Protein AF-A0A7S0N9C1-F1 (afdb_monomer)

Radius of gyration: 19.31 Å; Cα contacts (8 Å, |Δi|>4): 277; chains: 1; bounding box: 51×40×48 Å

InterPro domains:
  IPR008302 Peptidoglycan beta-N-acetylmuramidase NamZ [PTHR42915] (3-175)
  IPR048502 Pept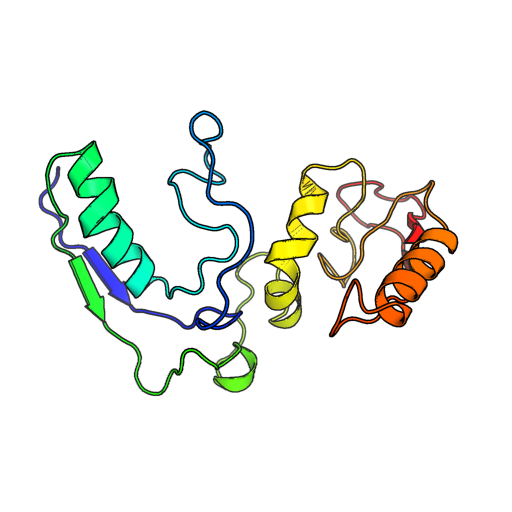idoglycan beta-N-acetylmuramidase NamZ, N-terminal [PF07075] (3-99)
  IPR048503 Peptidoglycan beta-N-acetylmuramidase NamZ, C-terminal [PF20732] (103-175)

Structure (mmCIF, N/CA/C/O backbone):
data_AF-A0A7S0N9C1-F1
#
_entry.id   AF-A0A7S0N9C1-F1
#
loop_
_atom_site.group_PDB
_atom_site.id
_atom_site.type_symbol
_atom_site.label_atom_id
_atom_site.label_alt_id
_atom_site.label_comp_id
_atom_site.label_asym_id
_atom_site.label_entity_id
_atom_site.label_seq_id
_atom_site.pdbx_PDB_ins_code
_atom_site.Cartn_x
_atom_site.Cartn_y
_atom_site.Cartn_z
_atom_site.occupancy
_atom_site.B_iso_or_equiv
_atom_site.auth_seq_id
_atom_site.auth_comp_id
_atom_site.auth_asym_id
_atom_site.auth_atom_id
_atom_site.pdbx_PDB_model_num
ATOM 1 N N . LYS A 1 1 ? -20.967 16.009 15.587 1.00 75.06 1 LYS A N 1
ATOM 2 C CA . LYS A 1 1 ? -20.750 14.829 16.465 1.00 75.06 1 LYS A CA 1
ATOM 3 C C . LYS A 1 1 ? -22.101 14.161 16.685 1.00 75.06 1 LYS A C 1
ATOM 5 O O . LYS A 1 1 ? -22.974 14.831 17.210 1.00 75.06 1 LYS A O 1
ATOM 10 N N . LEU A 1 2 ? -22.296 12.919 16.228 1.00 88.56 2 LEU A N 1
ATOM 11 C CA . LEU A 1 2 ? -23.611 12.248 16.234 1.00 88.56 2 LEU A CA 1
ATOM 12 C C . LEU A 1 2 ? -23.810 11.261 17.401 1.00 88.56 2 LEU A C 1
ATOM 14 O O . LEU A 1 2 ? -24.872 10.665 17.511 1.00 88.56 2 LEU A O 1
ATOM 18 N N . GLY A 1 3 ? -22.798 11.055 18.255 1.00 88.69 3 GLY A N 1
ATOM 19 C CA . GLY A 1 3 ? -22.884 10.114 19.385 1.00 88.69 3 GLY A CA 1
ATOM 20 C C . GLY A 1 3 ? -22.928 8.632 18.984 1.00 88.69 3 GLY A C 1
ATOM 21 O O . GLY A 1 3 ? -23.229 7.781 19.813 1.00 88.69 3 GLY A O 1
ATOM 22 N N . ILE A 1 4 ? -22.632 8.319 17.720 1.00 94.19 4 ILE A N 1
ATOM 23 C CA . ILE A 1 4 ? -22.689 6.959 17.179 1.00 94.19 4 ILE A CA 1
ATOM 24 C C . ILE A 1 4 ? -21.441 6.179 17.604 1.00 94.19 4 ILE A C 1
ATOM 26 O O . ILE A 1 4 ? -20.318 6.677 17.498 1.00 94.19 4 ILE A O 1
ATOM 30 N N . LYS A 1 5 ? -21.652 4.944 18.068 1.00 96.56 5 LYS A N 1
ATOM 31 C CA . LYS A 1 5 ? -20.582 3.992 18.376 1.00 96.56 5 LYS A CA 1
ATOM 32 C C . LYS A 1 5 ? -19.960 3.452 17.088 1.00 96.56 5 LYS A C 1
ATOM 34 O O . LYS A 1 5 ? -20.684 3.039 16.186 1.00 96.56 5 LYS A O 1
ATOM 39 N N . VAL A 1 6 ? -18.632 3.388 17.045 1.00 97.81 6 VAL A N 1
ATOM 40 C CA . VAL A 1 6 ? -17.874 2.764 15.954 1.00 97.81 6 VAL A CA 1
ATOM 41 C C . VAL A 1 6 ? -17.246 1.474 16.464 1.00 97.81 6 VAL A C 1
ATOM 43 O O . VAL A 1 6 ? -16.605 1.453 17.514 1.00 97.81 6 VAL A O 1
ATOM 46 N N . VAL A 1 7 ? -17.439 0.386 15.719 1.00 98.50 7 VAL A N 1
ATOM 47 C CA . VAL A 1 7 ? -16.825 -0.914 16.002 1.00 98.50 7 VAL A CA 1
ATOM 48 C C . VAL A 1 7 ? -15.928 -1.292 14.831 1.00 98.50 7 VAL A C 1
ATOM 50 O O . VAL A 1 7 ? -16.396 -1.358 13.698 1.00 98.50 7 VAL A O 1
ATOM 53 N N . VAL A 1 8 ? -14.651 -1.543 15.107 1.00 98.69 8 VAL A N 1
ATOM 54 C CA . VAL A 1 8 ? -13.671 -2.011 14.122 1.00 98.69 8 VAL A CA 1
ATOM 55 C C . VAL A 1 8 ? -13.416 -3.490 14.363 1.00 98.69 8 VAL A C 1
ATOM 57 O O . VAL A 1 8 ? -12.983 -3.876 15.448 1.00 98.69 8 VAL A O 1
ATOM 60 N N . LEU A 1 9 ? -13.695 -4.311 13.353 1.00 98.69 9 LEU A N 1
ATOM 61 C CA . LEU A 1 9 ? -13.261 -5.704 13.315 1.00 98.69 9 LEU A CA 1
ATOM 62 C C . LEU A 1 9 ? -11.867 -5.716 12.705 1.00 98.69 9 LEU A C 1
ATOM 64 O O . LEU A 1 9 ? -11.718 -5.433 11.514 1.00 98.69 9 LEU A O 1
ATOM 68 N N . ASP A 1 10 ? -10.861 -5.944 13.541 1.00 98.62 10 ASP A N 1
ATOM 69 C CA . ASP A 1 10 ? -9.481 -5.777 13.118 1.00 98.62 10 ASP A CA 1
ATOM 70 C C . ASP A 1 10 ? -9.065 -6.831 12.079 1.00 98.62 10 ASP A C 1
ATOM 72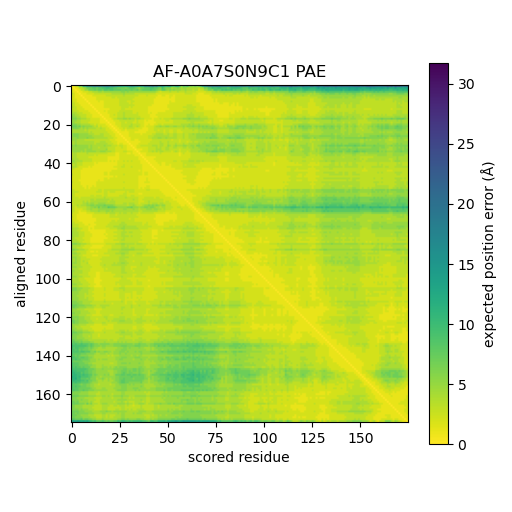 O O . ASP A 1 10 ? -9.672 -7.901 11.969 1.00 98.62 10 ASP A O 1
ATOM 76 N N . ARG A 1 11 ? -8.050 -6.508 11.273 1.00 98.31 11 ARG A N 1
ATOM 77 C CA . ARG A 1 11 ? -7.542 -7.363 10.191 1.00 98.31 11 ARG A CA 1
ATOM 78 C C . ARG A 1 11 ? -6.020 -7.267 10.072 1.00 98.31 11 ARG A C 1
ATOM 80 O O . ARG A 1 11 ? -5.465 -6.223 10.424 1.00 98.31 11 ARG A O 1
ATOM 87 N N . PRO A 1 12 ? -5.347 -8.311 9.545 1.00 98.31 12 PRO A N 1
ATOM 88 C CA . PRO A 1 12 ? -3.899 -8.294 9.382 1.00 98.31 12 PRO A CA 1
ATOM 89 C C . PRO A 1 12 ? -3.464 -7.122 8.507 1.00 98.31 12 PRO A C 1
ATOM 91 O O . PRO A 1 12 ? -4.079 -6.860 7.469 1.00 98.31 12 PRO A O 1
ATOM 94 N N . ASN A 1 13 ? -2.376 -6.454 8.889 1.00 98.19 13 ASN A N 1
ATOM 95 C CA . ASN A 1 13 ? -1.655 -5.613 7.945 1.00 98.19 13 ASN A CA 1
ATOM 96 C C . ASN A 1 13 ? -0.923 -6.544 6.960 1.00 98.19 13 ASN A C 1
ATOM 98 O O . ASN A 1 13 ? -0.113 -7.358 7.407 1.00 98.19 13 ASN A O 1
ATOM 102 N N . PRO A 1 14 ? -1.194 -6.472 5.644 1.00 97.44 14 PRO A N 1
ATOM 103 C CA . PRO A 1 14 ? -0.677 -7.457 4.700 1.00 97.44 14 PRO A CA 1
ATOM 104 C C . PRO A 1 14 ? 0.849 -7.443 4.557 1.00 97.44 14 PRO A C 1
ATOM 106 O O . PRO A 1 14 ? 1.421 -8.442 4.123 1.00 97.44 14 PRO A O 1
ATOM 109 N N . VAL A 1 15 ? 1.498 -6.342 4.948 1.00 97.19 15 VAL A N 1
ATOM 110 C CA . VAL A 1 15 ? 2.957 -6.170 4.904 1.00 97.19 15 VAL A CA 1
ATOM 111 C C . VAL A 1 15 ? 3.605 -6.240 6.291 1.00 97.19 15 VAL A C 1
ATOM 113 O O . VAL A 1 15 ? 4.722 -5.749 6.478 1.00 97.19 15 VAL A O 1
ATOM 116 N N . GLY A 1 16 ? 2.902 -6.834 7.259 1.00 97.50 16 GLY A N 1
ATOM 117 C CA . GLY A 1 16 ? 3.333 -6.956 8.647 1.00 97.50 16 GLY A CA 1
ATOM 118 C C . GLY A 1 16 ? 3.197 -5.660 9.452 1.00 97.50 16 GLY A C 1
ATOM 119 O O . GLY A 1 16 ? 2.787 -4.610 8.954 1.00 97.50 16 GLY A O 1
ATOM 120 N N . GLY A 1 17 ? 3.529 -5.755 10.736 1.00 97.69 17 GLY A N 1
ATOM 121 C CA . GLY A 1 17 ? 3.505 -4.662 11.707 1.00 97.69 17 GLY A CA 1
ATOM 122 C C . GLY A 1 17 ? 4.870 -4.263 12.281 1.00 97.69 17 GLY A C 1
ATOM 123 O O . GLY A 1 17 ? 4.949 -3.311 13.051 1.00 97.69 17 GLY A O 1
ATOM 124 N N . GLU A 1 18 ? 5.954 -4.965 11.956 1.00 96.31 18 GLU A N 1
ATOM 125 C CA . GLU A 1 18 ? 7.299 -4.638 12.470 1.00 96.31 18 GLU A CA 1
ATOM 126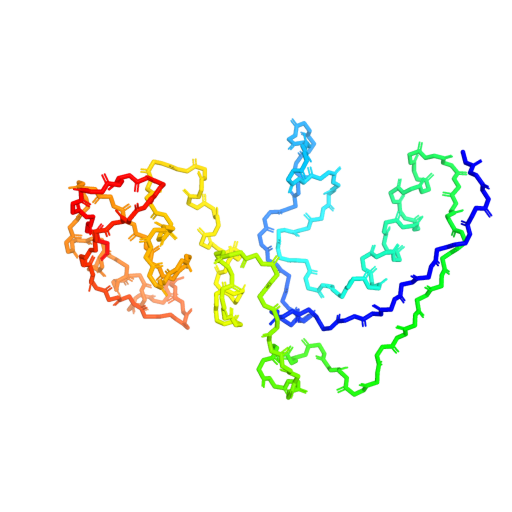 C C . GLU A 1 18 ? 7.910 -3.405 11.792 1.00 96.31 18 GLU A C 1
ATOM 128 O O . GLU A 1 18 ? 8.554 -2.572 12.427 1.00 96.31 18 GLU A O 1
ATOM 133 N N . VAL A 1 19 ? 7.711 -3.285 10.481 1.00 95.50 19 VAL A N 1
ATOM 134 C CA . VAL A 1 19 ? 8.446 -2.325 9.661 1.00 95.50 19 VAL A CA 1
ATOM 135 C C . VAL A 1 19 ? 7.653 -1.032 9.489 1.00 95.50 19 VAL A C 1
ATOM 137 O O . VAL A 1 19 ? 6.528 -1.041 8.982 1.00 95.50 19 VAL A O 1
ATOM 140 N N . VAL A 1 20 ? 8.281 0.085 9.864 1.00 96.56 20 VAL A N 1
ATOM 141 C CA . VAL A 1 20 ? 7.790 1.449 9.640 1.00 96.56 20 VAL A CA 1
ATOM 142 C C . VAL A 1 20 ? 8.786 2.181 8.747 1.00 96.56 20 VAL A C 1
ATOM 144 O O . VAL A 1 20 ? 9.951 2.332 9.109 1.00 96.56 20 VAL A O 1
ATOM 147 N N . GLU A 1 21 ? 8.343 2.621 7.571 1.00 94.38 21 GLU A N 1
ATOM 148 C CA . GLU A 1 21 ? 9.220 3.140 6.515 1.00 94.38 21 GLU A CA 1
ATOM 149 C C . GLU A 1 21 ? 8.588 4.309 5.751 1.00 94.38 21 GLU A C 1
ATOM 151 O O . GLU A 1 21 ? 7.365 4.463 5.666 1.00 94.38 21 GLU A O 1
ATOM 156 N N . GLY A 1 22 ? 9.458 5.108 5.133 1.00 92.19 22 GLY A N 1
ATOM 157 C CA . GLY A 1 22 ? 9.076 6.238 4.296 1.00 92.19 22 GLY A CA 1
ATOM 158 C C . GLY A 1 22 ? 8.812 7.528 5.079 1.00 92.19 22 GLY A C 1
ATOM 159 O O . GLY A 1 22 ? 8.848 7.553 6.312 1.00 92.19 22 GLY A O 1
ATOM 160 N N . PRO A 1 23 ? 8.589 8.641 4.364 1.00 92.56 23 PRO A N 1
ATOM 161 C CA . PRO A 1 23 ? 8.345 9.927 4.993 1.00 92.56 23 PRO A CA 1
ATOM 162 C C . PRO A 1 23 ? 7.007 9.930 5.741 1.00 92.56 23 PRO A C 1
ATOM 164 O O . PRO A 1 23 ? 6.030 9.306 5.322 1.00 92.56 23 PRO A O 1
ATOM 167 N N . VAL A 1 24 ? 6.957 10.697 6.829 1.00 95.56 24 VAL A N 1
ATOM 168 C CA . VAL A 1 24 ? 5.699 11.137 7.438 1.00 95.56 24 VAL A CA 1
ATOM 169 C C . VAL A 1 24 ? 5.153 12.299 6.616 1.00 95.56 24 VAL A C 1
ATOM 171 O O . VAL A 1 24 ? 5.922 13.153 6.163 1.00 95.56 24 VAL A O 1
ATOM 174 N N . LEU A 1 25 ? 3.832 12.339 6.424 1.00 95.25 25 LEU A N 1
ATOM 175 C CA . LEU A 1 25 ? 3.181 13.402 5.663 1.00 95.25 25 LEU A CA 1
ATOM 176 C C . LEU A 1 25 ? 3.584 14.790 6.184 1.00 95.25 25 LEU A C 1
ATOM 178 O O . LEU A 1 25 ? 3.374 15.133 7.350 1.00 95.25 25 LEU A O 1
ATOM 182 N N . LYS A 1 26 ? 4.165 15.595 5.293 1.00 94.88 26 LYS A N 1
ATOM 183 C CA . LYS A 1 26 ? 4.564 16.968 5.591 1.00 94.88 26 LYS A CA 1
ATOM 184 C C . LYS A 1 26 ? 3.339 17.878 5.556 1.00 94.88 26 LYS A C 1
ATOM 186 O O . LYS A 1 26 ? 2.560 17.834 4.609 1.00 94.88 26 LYS A O 1
ATOM 191 N N . ARG A 1 27 ? 3.231 18.770 6.542 1.00 93.69 27 ARG A N 1
ATOM 192 C CA . ARG A 1 27 ? 2.190 19.803 6.572 1.00 93.69 27 ARG A CA 1
ATOM 193 C C . ARG A 1 27 ? 2.162 20.610 5.268 1.00 93.69 27 ARG A C 1
ATOM 195 O O . ARG A 1 27 ? 3.212 21.053 4.798 1.00 93.69 27 ARG A O 1
ATOM 202 N N . GLY A 1 28 ? 0.969 20.832 4.730 1.00 95.81 28 GLY A N 1
ATOM 203 C CA . GLY A 1 28 ? 0.720 21.487 3.445 1.00 95.81 28 GLY A CA 1
ATOM 204 C C . GLY A 1 28 ? 0.627 20.531 2.251 1.00 95.81 28 GLY A C 1
ATOM 205 O O . GLY A 1 28 ? 0.354 20.998 1.150 1.00 95.81 28 GLY A O 1
ATOM 206 N N . TYR A 1 29 ? 0.857 19.228 2.449 1.00 95.19 29 TYR A N 1
ATOM 207 C CA . TYR A 1 29 ? 0.699 18.182 1.427 1.00 95.19 29 TYR A CA 1
ATOM 208 C C . TYR A 1 29 ? -0.497 17.256 1.709 1.00 95.19 29 TYR A C 1
ATOM 210 O O . TYR A 1 29 ? -0.626 16.205 1.082 1.00 95.19 29 TYR A O 1
ATOM 218 N N . GLU A 1 30 ? -1.364 17.617 2.658 1.00 95.69 30 GLU A N 1
ATOM 219 C CA . GLU A 1 30 ? -2.571 16.858 2.965 1.00 95.69 30 GLU A CA 1
ATOM 220 C C . GLU A 1 30 ? -3.513 16.783 1.752 1.00 95.69 30 GLU A C 1
ATOM 222 O O . GLU A 1 30 ? -3.765 17.773 1.066 1.00 95.69 30 GLU A O 1
ATOM 227 N N . SER A 1 31 ? -4.044 15.591 1.491 1.00 94.81 31 SER A N 1
ATOM 228 C CA . SER A 1 31 ? -5.004 15.300 0.423 1.00 94.81 31 SER A CA 1
ATOM 229 C C . SER A 1 31 ? -5.813 14.042 0.762 1.00 94.81 31 SER A C 1
ATOM 231 O O . SER A 1 31 ? -5.594 13.413 1.800 1.00 94.81 31 SER A O 1
ATOM 233 N N . ASP A 1 32 ? -6.702 13.617 -0.134 1.00 90.94 32 ASP A N 1
ATOM 234 C CA . ASP A 1 32 ? -7.445 12.357 0.020 1.00 90.94 32 ASP A CA 1
ATOM 235 C C . ASP A 1 32 ? -6.537 11.110 0.007 1.00 90.94 32 ASP A C 1
ATOM 237 O O . ASP A 1 32 ? -6.937 10.048 0.479 1.00 90.94 32 ASP A O 1
ATOM 241 N N . LEU A 1 33 ? -5.299 11.234 -0.488 1.00 90.19 33 LEU A N 1
ATOM 242 C CA . LEU A 1 33 ? -4.295 10.162 -0.485 1.00 90.19 33 LEU A CA 1
ATOM 243 C C . LEU A 1 33 ? -3.453 10.126 0.801 1.00 90.19 33 LEU A C 1
ATOM 245 O O . LEU A 1 33 ? -2.711 9.175 1.033 1.00 90.19 33 LEU A O 1
ATOM 249 N N . GLY A 1 34 ? -3.557 11.152 1.644 1.00 93.12 34 GLY A N 1
ATOM 250 C CA . GLY A 1 34 ? -2.823 11.258 2.898 1.00 93.12 34 GLY A CA 1
ATOM 251 C C . GLY A 1 34 ? -3.301 12.467 3.685 1.00 93.12 34 GLY A C 1
ATOM 252 O O . GLY A 1 34 ? -3.045 13.600 3.295 1.00 93.12 34 GLY A O 1
ATOM 253 N N . CYS A 1 35 ? -3.999 12.235 4.795 1.00 93.00 35 CYS A N 1
ATOM 254 C CA . CYS A 1 35 ? -4.719 13.287 5.519 1.00 93.00 35 CYS A CA 1
ATOM 255 C C . CYS A 1 35 ? -4.092 13.673 6.865 1.00 93.00 35 CYS A C 1
ATOM 257 O O . CYS A 1 35 ? -4.405 14.730 7.414 1.00 93.00 35 CYS A O 1
ATOM 259 N N . LYS A 1 36 ? -3.240 12.811 7.426 1.00 95.75 36 LYS A N 1
ATOM 260 C CA . LYS A 1 36 ? -2.641 12.967 8.756 1.00 95.75 36 LYS A CA 1
ATOM 261 C C . LYS A 1 36 ? -1.168 12.564 8.738 1.00 95.75 36 LYS A C 1
ATOM 263 O O . LYS A 1 36 ? -0.778 11.788 7.865 1.00 95.75 36 LYS A O 1
ATOM 268 N N . PRO A 1 37 ? -0.347 13.081 9.675 1.00 95.81 37 PRO A N 1
ATOM 269 C CA . PRO A 1 37 ? 1.081 12.785 9.759 1.00 95.81 37 PRO A CA 1
ATOM 270 C C . PRO A 1 37 ? 1.321 11.342 10.222 1.00 95.81 37 PRO A C 1
ATOM 272 O O . PRO A 1 37 ? 1.687 11.078 11.362 1.00 95.81 37 PRO A O 1
ATOM 275 N N . VAL A 1 38 ? 1.116 10.406 9.301 1.00 95.94 38 VAL A N 1
ATOM 276 C CA . VAL A 1 38 ? 1.372 8.973 9.438 1.00 95.94 38 VAL A CA 1
ATOM 277 C C . VAL A 1 38 ? 2.436 8.590 8.406 1.00 95.94 38 VAL A C 1
ATOM 279 O O . VAL A 1 38 ? 2.477 9.163 7.315 1.00 95.94 38 VAL A O 1
ATOM 282 N N . ALA A 1 39 ? 3.339 7.676 8.767 1.00 95.31 39 ALA A N 1
ATOM 283 C CA . ALA A 1 39 ? 4.361 7.177 7.848 1.00 95.31 39 ALA A CA 1
ATOM 284 C C . ALA A 1 39 ? 3.721 6.413 6.679 1.00 95.31 39 ALA A C 1
ATOM 286 O O . ALA A 1 39 ? 2.710 5.733 6.856 1.00 95.31 39 ALA A O 1
ATOM 287 N N . MET A 1 40 ? 4.336 6.495 5.498 1.00 93.50 40 MET A N 1
ATOM 288 C CA . MET A 1 40 ? 3.848 5.840 4.277 1.00 93.50 40 MET A CA 1
ATOM 289 C C . MET A 1 40 ? 3.619 4.333 4.457 1.00 93.50 40 MET A C 1
ATOM 291 O O . MET A 1 40 ? 2.560 3.818 4.102 1.00 93.50 40 MET A O 1
ATOM 295 N N . ARG A 1 41 ? 4.583 3.634 5.064 1.00 96.12 41 ARG A N 1
ATOM 296 C CA . ARG A 1 41 ? 4.395 2.292 5.616 1.00 96.12 41 ARG A CA 1
ATOM 297 C C . ARG A 1 41 ? 4.343 2.427 7.129 1.00 96.12 41 ARG A C 1
ATOM 299 O O . ARG A 1 41 ? 5.368 2.604 7.775 1.00 96.12 41 ARG A O 1
ATOM 306 N N . HIS A 1 42 ? 3.141 2.378 7.687 1.00 96.75 42 HIS A N 1
ATOM 307 C CA . HIS A 1 42 ? 2.898 2.675 9.102 1.00 96.75 42 HIS A CA 1
ATOM 308 C C . HIS A 1 42 ? 3.025 1.466 10.037 1.00 96.75 42 HIS A C 1
ATOM 310 O O . HIS A 1 42 ? 3.092 1.655 11.245 1.00 96.75 42 HIS A O 1
ATOM 316 N N . GLY A 1 43 ? 3.019 0.234 9.515 1.00 97.50 43 GLY A N 1
ATOM 317 C CA . GLY A 1 43 ? 3.166 -0.982 10.326 1.00 97.50 43 GLY A CA 1
ATOM 318 C C . GLY A 1 43 ? 2.038 -1.208 11.343 1.00 97.50 43 GLY A C 1
ATOM 319 O O . GLY A 1 43 ? 2.244 -1.852 12.360 1.00 97.50 43 GLY A O 1
ATOM 320 N N . MET A 1 44 ? 0.843 -0.665 11.117 1.00 98.31 44 MET A N 1
ATOM 321 C CA . MET A 1 44 ? -0.287 -0.778 12.055 1.00 98.31 44 MET A CA 1
ATOM 322 C C . MET A 1 44 ? -1.435 -1.566 11.431 1.00 98.31 44 MET A C 1
ATOM 324 O O . MET A 1 44 ? -1.644 -1.478 10.218 1.00 98.31 44 MET A O 1
ATOM 328 N N . THR A 1 45 ? -2.191 -2.304 12.239 1.00 98.62 45 THR A N 1
ATOM 329 C CA . THR A 1 45 ? -3.490 -2.846 11.810 1.00 98.62 45 THR A CA 1
ATOM 330 C C . THR A 1 45 ? -4.525 -1.723 11.667 1.00 98.62 45 THR A C 1
ATOM 332 O O . THR A 1 45 ? -4.300 -0.582 12.086 1.00 98.62 45 THR A O 1
ATOM 335 N N . VAL A 1 46 ? -5.692 -2.017 11.084 1.00 98.31 46 VAL A N 1
ATOM 336 C CA . VAL A 1 46 ? -6.773 -1.018 10.987 1.00 98.31 46 VAL A CA 1
ATOM 337 C C . VAL A 1 46 ? -7.341 -0.664 12.367 1.00 98.31 46 VAL A C 1
ATOM 339 O O . VAL A 1 46 ? -7.722 0.482 12.599 1.00 98.31 46 VAL A O 1
ATOM 342 N N . GLY A 1 47 ? -7.356 -1.614 13.304 1.00 98.62 47 GLY A N 1
ATOM 343 C CA . GLY A 1 47 ? -7.738 -1.389 14.695 1.00 98.62 47 GLY A CA 1
ATOM 344 C C . GLY A 1 47 ? -6.762 -0.470 15.429 1.00 98.62 47 GLY A C 1
ATOM 345 O O . GLY A 1 47 ? -7.186 0.466 16.108 1.00 98.62 47 GLY A O 1
ATOM 346 N N . GLU A 1 48 ? -5.459 -0.689 15.247 1.00 98.62 48 GLU A N 1
ATOM 347 C CA . GLU A 1 48 ? -4.409 0.174 15.797 1.00 98.62 48 GLU A CA 1
ATOM 348 C C . GLU A 1 48 ? -4.484 1.592 15.207 1.00 98.62 48 GLU A C 1
ATOM 350 O O . GLU A 1 48 ? -4.459 2.572 15.958 1.00 98.62 48 GLU A O 1
ATOM 355 N N . LEU A 1 49 ? -4.652 1.720 13.883 1.00 98.12 49 LEU A N 1
ATOM 356 C CA . LEU A 1 49 ? -4.854 3.015 13.221 1.00 98.12 49 LEU A CA 1
ATOM 357 C C . LEU A 1 49 ? -6.107 3.732 13.726 1.00 98.12 49 LEU A C 1
ATOM 359 O O . LEU A 1 49 ? -6.059 4.934 13.978 1.00 98.12 49 LEU A O 1
ATOM 363 N N . ALA A 1 50 ? -7.222 3.022 13.905 1.00 98.31 50 ALA A N 1
ATOM 364 C CA . ALA A 1 50 ? -8.440 3.615 14.446 1.00 98.31 50 ALA A CA 1
ATOM 365 C C . ALA A 1 50 ? -8.207 4.183 15.854 1.00 98.31 50 ALA A C 1
ATOM 367 O O . ALA A 1 50 ? -8.682 5.277 16.155 1.00 98.31 50 ALA A O 1
ATOM 368 N N . GLY A 1 51 ? -7.436 3.479 16.691 1.00 98.06 51 GLY A N 1
ATOM 369 C CA . GLY A 1 51 ? -7.008 3.964 18.002 1.00 98.06 51 GLY A CA 1
ATOM 370 C C . GLY A 1 51 ? -6.194 5.256 17.912 1.00 98.06 51 GLY A C 1
ATOM 371 O O . GLY A 1 51 ? -6.563 6.240 18.551 1.00 98.06 51 GLY A O 1
ATOM 372 N N . LEU A 1 52 ? -5.159 5.276 17.063 1.00 97.69 52 LEU A N 1
ATOM 373 C CA . LEU A 1 52 ? -4.319 6.455 16.817 1.00 97.69 52 LEU A CA 1
ATOM 374 C C . LEU A 1 52 ? -5.145 7.659 16.349 1.00 97.69 52 LEU A C 1
ATOM 376 O O . LEU A 1 52 ? -5.028 8.758 16.889 1.00 97.69 52 LEU A O 1
ATOM 380 N N . PHE A 1 53 ? -6.005 7.459 15.349 1.00 97.38 53 PHE A N 1
ATOM 381 C CA . PHE A 1 53 ? -6.858 8.527 14.841 1.00 97.38 53 PHE A CA 1
ATOM 382 C C . PHE A 1 53 ? -7.808 9.037 15.915 1.00 97.38 53 PHE A C 1
ATOM 384 O O . PHE A 1 53 ? -8.024 10.242 15.999 1.00 97.38 53 PHE A O 1
ATOM 391 N N . ASN A 1 54 ? -8.359 8.153 16.744 1.00 96.94 54 ASN A N 1
ATOM 392 C CA . ASN A 1 54 ? -9.284 8.552 17.790 1.00 96.94 54 ASN A CA 1
ATOM 393 C C . ASN A 1 54 ? -8.602 9.373 18.892 1.00 96.94 54 ASN A C 1
ATOM 395 O O . ASN A 1 54 ? -9.112 10.433 19.253 1.00 96.94 54 ASN A O 1
ATOM 399 N N . SER A 1 55 ? -7.454 8.906 19.396 1.00 96.12 55 SER A N 1
ATOM 400 C CA . SER A 1 55 ? -6.776 9.526 20.540 1.00 96.12 55 SER A CA 1
ATOM 401 C C . SER A 1 55 ? -6.023 10.803 20.181 1.00 96.12 55 SER A C 1
ATOM 403 O O . SER A 1 55 ? -5.995 11.728 20.998 1.00 96.12 55 SER A O 1
ATOM 405 N N . GLU A 1 56 ? -5.446 10.860 18.977 1.00 95.88 56 GLU A N 1
ATOM 406 C CA . GLU A 1 56 ? -4.607 11.972 18.529 1.00 95.88 56 GLU A CA 1
ATOM 407 C C . GLU A 1 56 ? -5.380 12.907 17.607 1.00 95.88 56 GLU A C 1
ATOM 409 O O . GLU A 1 56 ? -5.691 14.040 17.967 1.00 95.88 56 GLU A O 1
ATOM 414 N N . PHE A 1 57 ? -5.724 12.441 16.409 1.00 95.75 57 PHE A N 1
ATOM 415 C CA . PHE A 1 57 ? -6.149 13.338 15.338 1.00 95.75 57 PHE A CA 1
ATOM 416 C C . PHE A 1 57 ? -7.580 13.848 15.516 1.00 95.75 57 PHE A C 1
ATOM 418 O O . PHE A 1 57 ? -7.818 15.046 15.410 1.00 95.75 57 PHE A O 1
ATOM 425 N N . ILE A 1 58 ? -8.532 12.976 15.846 1.00 94.88 58 ILE A N 1
ATOM 426 C CA . ILE A 1 58 ? -9.931 13.357 16.082 1.00 94.88 58 ILE A CA 1
ATOM 427 C C . ILE A 1 58 ? -10.037 14.203 17.354 1.00 94.88 58 ILE A C 1
ATOM 429 O O . ILE A 1 58 ? -10.757 15.206 17.365 1.00 94.88 58 ILE A O 1
ATOM 433 N N . ARG A 1 59 ? -9.282 13.856 18.406 1.00 92.81 59 ARG A N 1
ATOM 434 C CA . ARG A 1 59 ? -9.205 14.679 19.617 1.00 92.81 59 ARG A CA 1
ATOM 435 C C . ARG A 1 59 ? -8.678 16.079 19.307 1.00 92.81 59 ARG A C 1
ATOM 437 O O . ARG A 1 59 ? -9.276 17.042 19.780 1.00 92.81 59 ARG A O 1
ATOM 444 N N . GLN A 1 60 ? -7.613 16.206 18.519 1.00 93.88 60 GLN A N 1
ATOM 445 C CA . GLN A 1 60 ? -7.052 17.505 18.133 1.00 93.88 60 GLN A CA 1
ATOM 446 C C . GLN A 1 60 ? -8.008 18.311 17.241 1.00 93.88 60 GLN A C 1
ATOM 448 O O . GLN A 1 60 ? -8.234 19.490 17.504 1.00 93.88 60 GLN A O 1
ATOM 453 N N . ASP A 1 61 ? -8.607 17.684 16.227 1.00 93.75 61 ASP A N 1
ATOM 454 C CA . ASP A 1 61 ? -9.450 18.373 15.243 1.00 93.75 61 ASP A CA 1
ATOM 455 C C . ASP A 1 61 ? -10.821 18.770 15.804 1.00 93.75 61 ASP A C 1
ATOM 457 O O . ASP A 1 61 ? -11.371 19.8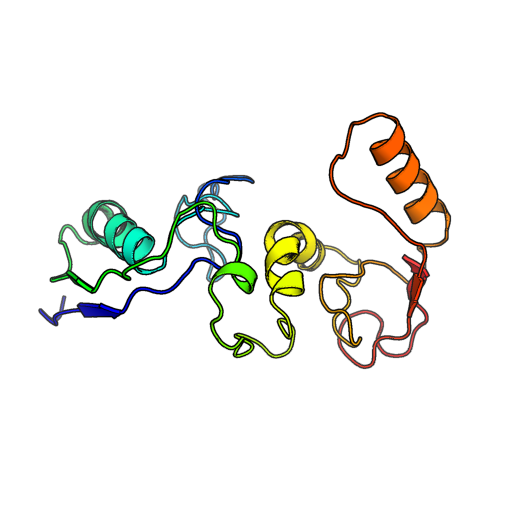18 15.466 1.00 93.75 61 ASP A O 1
ATOM 461 N N . ALA A 1 62 ? -11.413 17.902 16.627 1.00 92.38 62 ALA A N 1
ATOM 462 C CA . ALA A 1 62 ? -12.803 18.024 17.050 1.00 92.38 62 ALA A CA 1
ATOM 463 C C . ALA A 1 62 ? -12.971 18.179 18.565 1.00 92.38 62 ALA A C 1
ATOM 465 O O . ALA A 1 62 ? -14.098 18.390 19.020 1.00 92.38 62 ALA A O 1
ATOM 466 N N . GLY A 1 63 ? -11.916 18.053 19.371 1.00 93.50 63 GLY A N 1
ATOM 467 C CA . GLY A 1 63 ? -11.985 18.161 20.833 1.00 93.50 63 GLY A CA 1
ATOM 468 C C . GLY A 1 63 ? -12.781 17.039 21.509 1.00 93.50 63 GLY A C 1
ATOM 469 O O . GLY A 1 63 ? -13.308 17.241 22.599 1.00 93.50 63 GLY A O 1
ATOM 470 N N . VAL A 1 64 ? -12.963 15.891 20.849 1.00 92.25 64 VAL A N 1
ATOM 471 C CA . VAL A 1 64 ? -13.637 14.693 21.390 1.00 92.25 64 VAL A CA 1
ATOM 472 C C . VAL A 1 64 ? -12.969 13.429 20.895 1.00 92.25 64 VAL A C 1
ATOM 474 O O . VAL A 1 64 ? -12.271 13.448 19.892 1.00 92.25 64 VAL A O 1
ATOM 477 N N . GLU A 1 65 ? -13.308 12.324 21.541 1.00 93.06 65 GLU A N 1
ATOM 478 C CA . GLU A 1 65 ? -13.095 10.985 21.014 1.00 93.06 65 GLU A CA 1
ATOM 479 C C . GLU A 1 65 ? -14.424 10.370 20.565 1.00 93.06 65 GLU A C 1
ATOM 481 O O . GLU A 1 65 ? -15.499 10.644 21.109 1.00 93.06 65 GLU A O 1
ATOM 486 N N . CYS A 1 66 ? -14.348 9.521 19.551 1.00 94.50 66 CYS A N 1
ATOM 487 C CA . CYS A 1 66 ? -15.389 8.580 19.193 1.00 94.50 66 CYS A CA 1
ATOM 488 C C . CYS A 1 66 ? -15.514 7.493 20.271 1.00 94.50 66 CYS A C 1
ATOM 490 O O . CYS A 1 66 ? -14.515 7.042 20.838 1.00 94.50 66 CYS A O 1
ATOM 492 N N . ASN A 1 67 ? -16.742 7.018 20.504 1.00 96.25 67 ASN A N 1
ATOM 493 C CA . ASN A 1 67 ? -16.984 5.769 21.222 1.00 96.25 67 ASN A CA 1
ATOM 494 C C . ASN A 1 67 ? -16.531 4.598 20.333 1.00 96.25 67 ASN A C 1
ATOM 496 O O . ASN A 1 67 ? -17.326 4.034 19.578 1.00 96.25 67 ASN A O 1
ATOM 500 N N . LEU A 1 68 ? -15.231 4.309 20.382 1.00 97.88 68 LEU A N 1
ATOM 501 C CA . LEU A 1 68 ? -14.558 3.311 19.565 1.00 97.88 68 LEU A CA 1
ATOM 502 C C . LEU A 1 68 ? -14.434 1.990 20.329 1.00 97.88 68 LEU A C 1
ATOM 504 O O . LEU A 1 68 ? -13.978 1.945 21.468 1.00 97.88 68 LEU A O 1
ATOM 508 N N . THR A 1 69 ? -14.793 0.889 19.679 1.00 98.56 69 THR A N 1
ATOM 509 C CA . THR A 1 69 ? -14.463 -0.469 20.123 1.00 98.56 69 THR A CA 1
ATOM 510 C C . THR A 1 69 ? -13.679 -1.167 19.023 1.00 98.56 69 THR A C 1
ATOM 512 O O . THR A 1 69 ? -14.144 -1.232 17.889 1.00 98.56 69 THR A O 1
ATOM 515 N N . VAL A 1 70 ? -12.516 -1.721 19.356 1.00 98.62 70 VAL A N 1
ATOM 516 C CA . VAL A 1 70 ? -11.738 -2.570 18.446 1.00 98.62 70 VAL A CA 1
ATOM 517 C C . VAL A 1 70 ? -11.877 -4.016 18.906 1.00 98.62 70 VAL A C 1
ATOM 519 O O . VAL A 1 70 ? -11.524 -4.342 20.039 1.00 98.62 70 VAL A O 1
ATOM 522 N N . VAL A 1 71 ? -12.392 -4.879 18.033 1.00 98.69 71 VAL A N 1
ATOM 523 C CA . VAL A 1 71 ? -12.375 -6.332 18.223 1.00 98.69 71 VAL A CA 1
ATOM 524 C C . VAL A 1 71 ? -11.043 -6.832 17.681 1.00 98.69 71 VAL A C 1
ATOM 526 O O . VAL A 1 71 ? -10.835 -6.852 16.468 1.00 98.69 71 VAL A O 1
ATOM 529 N N . LYS A 1 72 ? -10.122 -7.156 18.592 1.00 98.19 72 LYS A N 1
ATOM 530 C CA . LYS A 1 72 ? -8.766 -7.600 18.255 1.00 98.19 72 LYS A CA 1
ATOM 531 C C . LYS A 1 72 ? -8.791 -8.991 17.625 1.00 98.19 72 LYS A C 1
ATOM 533 O O . LYS A 1 72 ? -9.618 -9.822 17.990 1.00 98.19 72 LYS A O 1
ATOM 538 N N . MET A 1 73 ? -7.860 -9.229 16.708 1.00 97.94 73 MET A N 1
ATOM 539 C CA . MET A 1 73 ? -7.594 -10.568 16.189 1.00 97.94 73 MET A CA 1
ATOM 540 C C . MET A 1 73 ? -6.911 -11.434 17.247 1.00 97.94 73 MET A C 1
ATOM 542 O O . MET A 1 73 ? -6.212 -10.928 18.125 1.00 97.94 73 MET A O 1
ATOM 546 N N . GLU A 1 74 ? -7.055 -12.744 17.100 1.00 97.94 74 GLU A N 1
ATOM 547 C CA . GLU A 1 74 ? -6.283 -13.742 17.835 1.00 97.94 74 GLU A CA 1
ATOM 548 C C . GLU A 1 74 ? -5.279 -14.401 16.880 1.00 97.94 74 GLU A C 1
ATOM 550 O O . GLU A 1 74 ? -5.563 -14.566 15.694 1.00 97.94 74 GLU A O 1
ATOM 555 N N . GLY A 1 75 ? -4.093 -14.752 17.384 1.00 97.12 75 GLY A N 1
ATOM 556 C CA . GLY A 1 75 ? -3.074 -15.497 16.632 1.00 97.12 75 GLY A CA 1
ATOM 557 C C . GLY A 1 75 ? -2.285 -14.714 15.575 1.00 97.12 75 GLY A C 1
ATOM 558 O O . GLY A 1 75 ? -1.338 -15.264 15.028 1.00 97.12 75 GLY A O 1
ATOM 559 N N . TRP A 1 76 ? -2.624 -13.451 15.292 1.00 98.12 76 TRP A N 1
ATOM 560 C CA . TRP A 1 76 ? -1.797 -12.599 14.431 1.00 98.12 76 TRP A CA 1
ATOM 561 C C . TRP A 1 76 ? -0.590 -12.050 15.200 1.00 98.12 76 TRP A C 1
ATOM 563 O O . TRP A 1 76 ? -0.744 -11.466 16.274 1.00 98.12 76 TRP A O 1
ATOM 573 N N . GLU A 1 77 ? 0.596 -12.182 14.613 1.00 97.88 77 GLU A N 1
ATOM 574 C CA . GLU A 1 77 ? 1.836 -11.585 15.109 1.00 97.88 77 GLU A CA 1
ATOM 575 C C . GLU A 1 77 ? 2.320 -10.492 14.155 1.00 97.88 77 GLU A C 1
ATOM 577 O O . GLU A 1 77 ? 2.133 -10.574 12.941 1.00 97.88 77 GLU A O 1
ATOM 582 N N . ARG A 1 78 ? 2.993 -9.467 14.688 1.00 97.75 78 ARG A N 1
ATOM 583 C CA . ARG A 1 78 ? 3.467 -8.320 13.890 1.00 97.75 78 ARG A CA 1
ATOM 584 C C . ARG A 1 78 ? 4.487 -8.710 12.820 1.00 97.75 78 ARG A C 1
ATOM 586 O O . ARG A 1 78 ? 4.649 -7.988 11.841 1.00 97.75 78 ARG A O 1
ATOM 593 N N . THR A 1 79 ? 5.163 -9.833 12.997 1.00 97.81 79 THR A N 1
ATOM 594 C CA . THR A 1 79 ? 6.119 -10.404 12.046 1.00 97.81 79 THR A CA 1
ATOM 595 C C . THR A 1 79 ? 5.442 -11.054 10.840 1.00 97.81 79 THR A C 1
ATOM 597 O O . THR A 1 79 ? 6.087 -11.169 9.803 1.00 97.81 79 THR A O 1
ATOM 600 N N . MET A 1 80 ? 4.162 -11.435 10.942 1.00 98.00 80 MET A N 1
ATOM 601 C CA . MET A 1 80 ? 3.453 -12.137 9.873 1.00 98.00 80 MET A CA 1
ATOM 602 C C . MET A 1 80 ? 3.181 -11.222 8.679 1.00 98.00 80 MET A C 1
ATOM 604 O O . MET A 1 80 ? 2.467 -10.218 8.785 1.00 98.00 80 MET A O 1
ATOM 608 N N . LEU A 1 81 ? 3.662 -11.631 7.510 1.00 97.25 81 LEU A N 1
ATOM 609 C CA . LEU A 1 81 ? 3.137 -11.201 6.221 1.00 97.25 81 LEU A CA 1
ATOM 610 C C . LEU A 1 81 ? 1.794 -11.885 5.948 1.00 97.25 81 LEU A C 1
ATOM 612 O O . LEU A 1 81 ? 1.475 -12.931 6.515 1.00 97.25 81 LEU A O 1
ATOM 616 N N . TYR A 1 82 ? 0.994 -11.329 5.032 1.00 97.31 82 TYR A N 1
ATOM 617 C CA . TYR A 1 82 ? -0.344 -11.872 4.763 1.00 97.31 82 TYR A CA 1
ATOM 618 C C . TYR A 1 82 ? -0.333 -13.365 4.398 1.00 97.31 82 TYR A C 1
ATOM 620 O O . TYR A 1 82 ? -1.204 -14.113 4.843 1.00 97.31 82 TYR A O 1
ATOM 628 N N . GLY A 1 83 ? 0.660 -13.808 3.618 1.00 94.19 83 GLY A N 1
ATOM 629 C CA . GLY A 1 83 ? 0.794 -15.206 3.194 1.00 94.19 83 GLY A CA 1
ATOM 630 C C . GLY A 1 83 ? 0.965 -16.197 4.352 1.00 94.19 83 GLY A C 1
ATOM 631 O O . GLY A 1 83 ? 0.585 -17.356 4.220 1.00 94.19 83 GLY A O 1
ATOM 632 N N . GLU A 1 84 ? 1.464 -15.740 5.501 1.00 96.62 84 GLU A N 1
ATOM 633 C CA . GLU A 1 84 ? 1.683 -16.563 6.698 1.00 96.62 84 GLU A CA 1
ATOM 634 C C . GLU A 1 84 ? 0.415 -16.701 7.554 1.00 96.62 84 GLU A C 1
ATOM 636 O O . GLU A 1 84 ? 0.341 -17.564 8.423 1.00 96.62 84 GLU A O 1
ATOM 641 N N . THR A 1 85 ? -0.621 -15.898 7.284 1.00 96.62 85 THR A N 1
ATOM 642 C CA . THR A 1 85 ? -1.887 -15.931 8.039 1.00 96.62 85 THR A CA 1
ATOM 643 C C . THR A 1 85 ? -2.786 -17.117 7.677 1.00 96.62 85 THR A C 1
ATOM 645 O O . THR A 1 85 ? -3.727 -17.421 8.406 1.00 96.62 85 THR A O 1
ATOM 648 N N . GLY A 1 86 ? -2.557 -17.750 6.519 1.00 95.81 86 GLY A N 1
ATOM 649 C CA . GLY A 1 86 ? -3.425 -18.797 5.966 1.00 95.81 86 GLY A CA 1
ATOM 650 C C . GLY A 1 86 ? -4.804 -18.312 5.488 1.00 95.81 86 GLY A C 1
ATOM 651 O O . GLY A 1 86 ? -5.633 -19.130 5.088 1.00 95.81 86 GLY A O 1
ATOM 652 N N . LEU A 1 87 ? -5.073 -17.002 5.516 1.00 96.69 87 LEU A N 1
ATOM 653 C CA . LEU A 1 87 ? -6.343 -16.425 5.077 1.00 96.69 87 LEU A CA 1
ATOM 654 C C . LEU A 1 87 ? -6.419 -16.302 3.544 1.00 96.69 87 LEU A C 1
ATOM 656 O O . LEU A 1 87 ? -5.404 -16.060 2.886 1.00 96.69 87 LEU A O 1
ATOM 660 N N . PRO A 1 88 ? -7.621 -16.407 2.947 1.00 97.50 88 PRO A N 1
ATOM 661 C CA . PRO A 1 88 ? -7.793 -16.183 1.518 1.00 97.50 88 PRO A CA 1
ATOM 662 C C . PRO A 1 88 ? -7.581 -14.707 1.162 1.00 97.50 88 PRO A C 1
ATOM 664 O O . PRO A 1 88 ? -8.187 -13.818 1.764 1.00 97.50 88 PRO A O 1
ATOM 667 N N . TRP A 1 89 ? -6.784 -14.449 0.125 1.00 97.50 89 TRP A N 1
ATOM 668 C CA . TRP A 1 89 ? -6.615 -13.103 -0.414 1.00 97.50 89 TRP A CA 1
ATOM 669 C C . TRP A 1 89 ? -7.834 -12.690 -1.243 1.00 97.50 89 TRP A C 1
ATOM 671 O O . TRP A 1 89 ? -8.075 -13.216 -2.330 1.00 97.50 89 TRP A O 1
ATOM 681 N N . VAL A 1 90 ? -8.587 -11.712 -0.743 1.00 97.00 90 VAL A N 1
ATOM 682 C CA . VAL A 1 90 ? -9.606 -11.001 -1.521 1.00 97.00 90 VAL A CA 1
ATOM 683 C C . VAL A 1 90 ? -8.989 -9.688 -1.978 1.00 97.00 90 VAL A C 1
ATOM 685 O O . VAL A 1 90 ? -8.678 -8.837 -1.147 1.00 97.00 90 VAL A O 1
ATOM 688 N N . ALA A 1 91 ? -8.802 -9.535 -3.291 1.00 96.75 91 ALA A N 1
ATOM 689 C CA . ALA A 1 91 ? -8.138 -8.371 -3.866 1.00 96.75 91 ALA A CA 1
ATOM 690 C C . ALA A 1 91 ? -8.822 -7.061 -3.414 1.00 96.75 91 ALA A C 1
ATOM 692 O O . ALA A 1 91 ? -9.990 -6.842 -3.750 1.00 96.75 91 ALA A O 1
ATOM 693 N N . PRO A 1 92 ? -8.123 -6.170 -2.679 1.00 95.69 92 PRO A N 1
ATOM 694 C CA . PRO A 1 92 ? -8.716 -4.926 -2.187 1.00 95.69 92 PRO A CA 1
ATOM 695 C C . PRO A 1 92 ? -8.895 -3.885 -3.302 1.00 95.69 92 PRO A C 1
ATOM 697 O O . PRO A 1 92 ? -9.634 -2.919 -3.138 1.00 95.69 92 PRO A O 1
ATOM 700 N N . SER A 1 93 ? -8.227 -4.070 -4.446 1.00 95.50 93 SER A N 1
ATOM 701 C CA . SER A 1 93 ? -8.453 -3.299 -5.667 1.00 95.50 93 SER A CA 1
ATOM 702 C C . SER A 1 93 ? -8.157 -4.150 -6.909 1.00 95.50 93 SER A C 1
ATOM 704 O O . SER A 1 93 ? -7.405 -5.124 -6.806 1.00 95.50 93 SER A O 1
ATOM 706 N N . PRO A 1 94 ? -8.649 -3.759 -8.103 1.00 94.88 94 PRO A N 1
ATOM 707 C CA . PRO A 1 94 ? -8.344 -4.466 -9.349 1.00 94.88 94 PRO A CA 1
ATOM 708 C C . PRO A 1 94 ? -6.844 -4.584 -9.658 1.00 94.88 94 PRO A C 1
ATOM 710 O O . PRO A 1 94 ? -6.429 -5.535 -10.307 1.00 94.88 94 PRO A O 1
ATOM 713 N N . ASN A 1 95 ? -6.028 -3.631 -9.190 1.00 96.94 95 ASN A N 1
ATOM 714 C CA . ASN A 1 95 ? -4.577 -3.620 -9.407 1.00 96.94 95 ASN A CA 1
ATOM 715 C C . ASN A 1 95 ? -3.790 -4.081 -8.168 1.00 96.94 95 ASN A C 1
ATOM 717 O O . ASN A 1 95 ? -2.591 -3.852 -8.087 1.00 96.94 95 ASN A O 1
ATOM 721 N N . MET A 1 96 ? -4.457 -4.736 -7.213 1.00 97.44 96 MET A N 1
ATOM 722 C CA . MET A 1 96 ? -3.830 -5.403 -6.071 1.00 97.44 96 MET A CA 1
ATOM 723 C C . MET A 1 96 ? -4.227 -6.895 -6.045 1.00 97.44 96 MET A C 1
ATOM 725 O O . MET A 1 96 ? -4.897 -7.353 -5.112 1.00 97.44 96 MET A O 1
ATOM 729 N N . PRO A 1 97 ? -3.891 -7.664 -7.099 1.00 96.81 97 PRO A N 1
ATOM 730 C CA . PRO A 1 97 ? -4.415 -9.013 -7.288 1.00 96.81 97 PRO A CA 1
ATOM 731 C C . PRO A 1 97 ? -3.823 -10.041 -6.319 1.00 96.81 97 PRO A C 1
ATOM 733 O O . PRO A 1 97 ? -4.466 -11.054 -6.065 1.00 96.81 97 PRO A O 1
ATOM 736 N N . THR A 1 98 ? -2.629 -9.794 -5.767 1.00 96.56 98 THR A N 1
ATOM 737 C CA . THR A 1 98 ? -1.904 -10.752 -4.915 1.00 96.56 98 THR A CA 1
ATOM 738 C C . THR A 1 98 ? -1.321 -10.091 -3.660 1.00 96.56 98 THR A C 1
ATOM 740 O O . THR A 1 98 ? -1.047 -8.886 -3.687 1.00 96.56 98 THR A O 1
ATOM 743 N N . PRO A 1 99 ? -1.050 -10.863 -2.586 1.00 96.25 99 PRO A N 1
ATOM 744 C CA . PRO A 1 99 ? -0.294 -10.382 -1.427 1.00 96.25 99 PRO A CA 1
ATOM 745 C C . PRO A 1 99 ? 1.084 -9.812 -1.790 1.00 96.25 99 PRO A C 1
ATOM 747 O O . PRO A 1 99 ? 1.491 -8.797 -1.229 1.00 96.25 99 PRO A O 1
ATOM 750 N N . ASP A 1 100 ? 1.766 -10.401 -2.776 1.00 94.31 100 ASP A N 1
ATOM 751 C CA . ASP A 1 100 ? 3.068 -9.914 -3.253 1.00 94.31 100 ASP A CA 1
ATOM 752 C C . ASP A 1 100 ? 2.972 -8.494 -3.816 1.00 94.31 100 ASP A C 1
ATOM 754 O O . ASP A 1 100 ? 3.866 -7.675 -3.616 1.00 94.31 100 ASP A O 1
ATOM 758 N N . THR A 1 101 ? 1.846 -8.168 -4.463 1.00 96.81 101 THR A N 1
ATOM 759 C CA . THR A 1 101 ? 1.589 -6.808 -4.947 1.00 96.81 101 THR A CA 1
ATOM 760 C C . THR A 1 101 ? 1.505 -5.828 -3.776 1.00 96.81 101 THR A C 1
ATOM 762 O O . THR A 1 101 ? 2.072 -4.741 -3.849 1.00 96.81 101 THR A O 1
ATOM 765 N N . ALA A 1 102 ? 0.869 -6.225 -2.666 1.00 96.31 102 ALA A N 1
ATOM 766 C CA . ALA A 1 102 ? 0.781 -5.395 -1.465 1.00 96.31 102 ALA A CA 1
ATOM 767 C C . ALA A 1 102 ? 2.153 -5.191 -0.811 1.00 96.31 102 ALA A C 1
ATOM 769 O O . ALA A 1 102 ? 2.447 -4.082 -0.369 1.00 96.31 102 ALA A O 1
ATOM 770 N N . LEU A 1 103 ? 3.002 -6.226 -0.807 1.00 94.38 103 LEU A N 1
ATOM 771 C CA . LEU A 1 103 ? 4.351 -6.181 -0.238 1.00 94.38 103 LEU A CA 1
ATOM 772 C C . LEU A 1 103 ? 5.230 -5.103 -0.878 1.00 94.38 103 LEU A C 1
ATOM 774 O O . LEU A 1 103 ? 5.951 -4.402 -0.170 1.00 94.38 103 LEU A O 1
ATOM 778 N N . VAL A 1 104 ? 5.151 -4.946 -2.200 1.00 94.19 104 VAL A N 1
ATOM 779 C CA . VAL A 1 104 ? 5.969 -3.969 -2.936 1.00 94.19 104 VAL A CA 1
ATOM 780 C C . VAL A 1 104 ? 5.284 -2.614 -3.125 1.00 94.19 104 VAL A C 1
ATOM 782 O O . VAL A 1 104 ? 5.957 -1.628 -3.434 1.00 94.19 104 VAL A O 1
ATOM 785 N N . TYR A 1 105 ? 3.966 -2.525 -2.910 1.00 96.31 105 TYR A N 1
ATOM 786 C CA . TYR A 1 105 ? 3.169 -1.327 -3.199 1.00 96.31 105 TYR A CA 1
ATOM 787 C C . TYR A 1 105 ? 3.665 -0.068 -2.478 1.00 96.31 105 TYR A C 1
ATOM 789 O O . TYR A 1 105 ? 3.667 1.005 -3.074 1.00 96.31 105 TYR A O 1
ATOM 797 N N . SER A 1 106 ? 4.143 -0.180 -1.232 1.00 93.31 106 SER A N 1
ATOM 798 C CA . SER A 1 106 ? 4.654 0.976 -0.474 1.00 93.31 106 SER A CA 1
ATOM 799 C C . SER A 1 106 ? 5.827 1.688 -1.160 1.00 93.31 106 SER A C 1
ATOM 801 O O . SER A 1 106 ? 5.999 2.886 -0.961 1.00 93.31 106 SER A O 1
ATOM 803 N N . GLY A 1 107 ? 6.619 0.977 -1.971 1.00 92.44 107 GLY A N 1
ATOM 804 C CA . GLY A 1 107 ? 7.660 1.578 -2.809 1.00 92.44 107 GLY A CA 1
ATOM 805 C C . GLY A 1 107 ? 7.185 1.822 -4.241 1.00 92.44 107 GLY A C 1
ATOM 806 O O . GLY A 1 107 ? 7.377 2.902 -4.792 1.00 92.44 107 GLY A O 1
ATOM 807 N N . MET A 1 108 ? 6.528 0.833 -4.843 1.00 94.62 108 MET A N 1
ATOM 808 C CA . MET A 1 108 ? 6.173 0.853 -6.265 1.00 94.62 108 MET A CA 1
ATOM 809 C C . MET A 1 10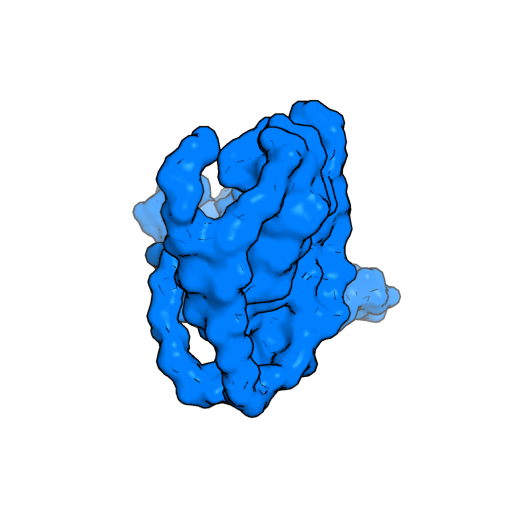8 ? 5.030 1.821 -6.592 1.00 94.62 108 MET A C 1
ATOM 811 O O . MET A 1 108 ? 4.988 2.365 -7.694 1.00 94.62 108 MET A O 1
ATOM 815 N N . GLY A 1 109 ? 4.157 2.122 -5.628 1.00 95.44 109 GLY A N 1
ATOM 816 C CA . GLY A 1 109 ? 3.127 3.154 -5.757 1.00 95.44 109 GLY A CA 1
ATOM 817 C C . GLY A 1 109 ? 3.696 4.566 -5.941 1.00 95.44 109 GLY A C 1
ATOM 818 O O . GLY A 1 109 ? 3.041 5.419 -6.527 1.00 95.44 109 GLY A O 1
ATOM 819 N N . LEU A 1 110 ? 4.949 4.826 -5.540 1.00 94.75 110 LEU A N 1
ATOM 820 C CA . LEU A 1 110 ? 5.589 6.135 -5.745 1.00 94.75 110 LEU A CA 1
ATOM 821 C C . LEU A 1 110 ? 5.716 6.504 -7.228 1.00 94.75 110 LEU A C 1
ATOM 823 O O . LEU A 1 110 ? 5.672 7.685 -7.578 1.00 94.75 110 LEU A O 1
ATOM 827 N N . PHE A 1 111 ? 5.830 5.507 -8.109 1.00 95.81 111 PHE A N 1
ATOM 828 C CA . PHE A 1 111 ? 5.910 5.730 -9.551 1.00 95.81 111 PHE A CA 1
ATOM 829 C C . PHE A 1 111 ? 4.605 6.259 -10.155 1.00 95.81 111 PHE A C 1
ATOM 831 O O . PHE A 1 111 ? 4.641 6.828 -11.249 1.00 95.81 111 PHE A O 1
ATOM 838 N N . GLU A 1 112 ? 3.477 6.186 -9.438 1.00 95.62 112 GLU A N 1
ATOM 839 C CA . GLU A 1 112 ? 2.231 6.833 -9.859 1.00 95.62 112 GLU A CA 1
ATOM 840 C C . GLU A 1 112 ? 2.419 8.345 -10.033 1.00 95.62 112 GLU A C 1
ATOM 842 O O . GLU A 1 112 ? 1.906 8.910 -10.997 1.00 95.62 112 GLU A O 1
ATOM 847 N N . GLY A 1 113 ? 3.241 8.973 -9.180 1.00 94.75 113 GLY A N 1
ATOM 848 C CA . GLY A 1 113 ? 3.607 10.391 -9.259 1.00 94.75 113 GLY A CA 1
ATOM 849 C C . GLY A 1 113 ? 4.661 10.731 -10.320 1.00 94.75 113 GLY A C 1
ATOM 850 O O . GLY A 1 113 ? 5.126 11.868 -10.373 1.00 94.75 113 GLY A O 1
ATOM 851 N N . THR A 1 114 ? 5.064 9.766 -11.151 1.00 96.56 114 THR A N 1
ATOM 852 C CA . THR A 1 114 ? 6.070 9.942 -12.208 1.00 96.56 114 THR A CA 1
ATOM 853 C C . THR A 1 114 ? 5.469 9.717 -13.595 1.00 96.56 114 THR A C 1
ATOM 855 O O . THR A 1 114 ? 4.330 9.271 -13.746 1.00 96.56 114 THR A O 1
ATOM 858 N N . ASN A 1 115 ? 6.258 9.991 -14.634 1.00 96.25 115 ASN A N 1
ATOM 859 C CA . ASN A 1 115 ? 5.915 9.643 -16.010 1.00 96.25 115 ASN A CA 1
ATOM 860 C C . ASN A 1 115 ? 6.258 8.185 -16.374 1.00 96.25 115 ASN A C 1
ATOM 862 O O . ASN A 1 115 ? 6.042 7.808 -17.519 1.00 96.25 115 ASN A O 1
ATOM 866 N N . CYS A 1 116 ? 6.752 7.361 -15.445 1.00 97.12 116 CYS A N 1
ATOM 867 C CA . CYS A 1 116 ? 6.926 5.924 -15.662 1.00 97.12 116 CYS A CA 1
ATOM 868 C C . CYS A 1 116 ? 5.611 5.170 -15.419 1.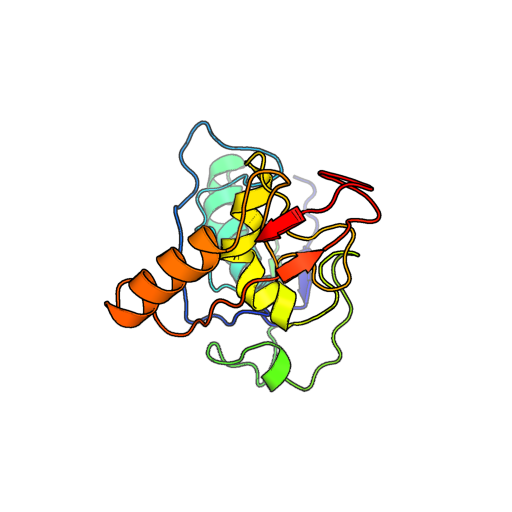00 97.12 116 CYS A C 1
ATOM 870 O O . CYS A 1 116 ? 4.807 5.555 -14.569 1.00 97.12 116 CYS A O 1
ATOM 872 N N . SER A 1 117 ? 5.408 4.081 -16.155 1.00 97.56 117 SER A N 1
ATOM 873 C CA . SER A 1 117 ? 4.391 3.069 -15.878 1.00 97.56 117 SER A CA 1
ATOM 874 C C . SER A 1 117 ? 4.776 2.294 -14.625 1.00 97.56 117 SER A C 1
ATOM 876 O O . SER A 1 117 ? 5.907 1.836 -14.513 1.00 97.56 117 SER A O 1
ATOM 878 N N . GLU A 1 118 ? 3.818 2.109 -13.724 1.00 97.12 118 GLU A N 1
ATOM 879 C CA . GLU A 1 118 ? 3.893 1.231 -12.553 1.00 97.12 118 GLU A CA 1
ATOM 880 C C . GLU A 1 118 ? 3.285 -0.163 -12.812 1.00 97.12 118 GLU A C 1
ATOM 882 O O . GLU A 1 118 ? 2.899 -0.876 -11.890 1.00 97.12 118 GLU A O 1
ATOM 887 N N . GLY A 1 119 ? 3.130 -0.552 -14.081 1.00 97.12 119 GLY A N 1
ATOM 888 C CA . GLY A 1 119 ? 2.688 -1.893 -14.473 1.00 97.12 119 GLY A CA 1
ATOM 889 C C . GLY A 1 119 ? 1.173 -2.101 -14.534 1.00 97.12 119 GLY A C 1
ATOM 890 O O . GLY A 1 119 ? 0.728 -3.204 -14.865 1.00 97.12 119 GLY A O 1
ATOM 891 N N . ARG A 1 120 ? 0.353 -1.074 -14.266 1.00 97.75 120 ARG A N 1
ATOM 892 C CA . ARG A 1 120 ? -1.088 -1.121 -14.580 1.00 97.75 120 ARG A CA 1
ATOM 893 C C . ARG A 1 120 ? -1.281 -1.399 -16.076 1.00 97.75 120 ARG A C 1
ATOM 895 O O . ARG A 1 120 ? -0.509 -0.932 -16.905 1.00 97.75 120 ARG A O 1
ATOM 902 N N . GLY A 1 121 ? -2.295 -2.193 -16.421 1.00 96.88 121 GLY A N 1
ATOM 903 C CA . GLY A 1 121 ? -2.474 -2.688 -17.791 1.00 96.88 121 GLY A CA 1
ATOM 904 C C . GLY A 1 121 ? -1.748 -3.997 -18.099 1.00 96.88 121 GLY A C 1
ATOM 905 O O . GLY A 1 121 ? -1.874 -4.492 -19.218 1.00 96.88 121 GLY A O 1
ATOM 906 N N . THR A 1 122 ? -1.042 -4.578 -17.127 1.00 96.31 122 THR A N 1
ATOM 907 C CA . THR A 1 122 ? -0.370 -5.882 -17.235 1.00 96.31 122 THR A CA 1
ATOM 908 C C . THR A 1 122 ? -0.927 -6.880 -16.212 1.00 96.31 122 THR A C 1
ATOM 910 O O . THR A 1 122 ? -1.797 -6.546 -15.408 1.00 96.31 122 THR A O 1
ATOM 913 N N . THR A 1 123 ? -0.407 -8.109 -16.210 1.00 95.44 123 THR A N 1
ATOM 914 C CA . THR A 1 123 ? -0.679 -9.117 -15.169 1.00 95.44 123 THR A CA 1
ATOM 915 C C . THR A 1 123 ? 0.172 -8.938 -13.904 1.00 95.44 123 THR A C 1
ATOM 917 O O . THR A 1 123 ? 0.033 -9.726 -12.974 1.00 95.44 123 THR A O 1
ATOM 920 N N . PHE A 1 124 ? 1.046 -7.925 -13.860 1.00 95.69 124 PHE A N 1
ATOM 921 C CA . PHE A 1 124 ? 2.002 -7.664 -12.777 1.00 95.69 124 PHE A CA 1
ATOM 922 C C . PHE A 1 124 ? 1.942 -6.199 -12.287 1.00 95.69 124 PHE A C 1
ATOM 924 O O . PHE A 1 124 ? 2.975 -5.524 -12.242 1.00 95.69 124 PHE A O 1
ATOM 931 N N . PRO A 1 125 ? 0.756 -5.655 -11.941 1.00 97.12 125 PRO A N 1
ATOM 932 C CA . PRO A 1 125 ? 0.653 -4.277 -11.466 1.00 97.12 125 PRO A CA 1
ATOM 933 C C . PRO A 1 125 ? 1.529 -4.072 -10.226 1.00 97.12 125 PRO A C 1
ATOM 935 O O . PRO A 1 125 ? 1.583 -4.938 -9.358 1.00 97.12 125 PRO A O 1
ATOM 938 N N . PHE A 1 126 ? 2.239 -2.946 -10.168 1.00 97.56 126 PHE A N 1
ATOM 939 C CA . PHE A 1 126 ? 3.212 -2.576 -9.134 1.00 97.56 126 PHE A CA 1
ATOM 940 C C . PHE A 1 126 ? 4.385 -3.538 -8.938 1.00 97.56 126 PHE A C 1
ATOM 942 O O . PHE A 1 126 ? 5.199 -3.304 -8.059 1.00 97.56 126 PHE A O 1
ATOM 949 N N . GLN A 1 127 ? 4.519 -4.592 -9.740 1.00 96.50 127 GLN A N 1
ATOM 950 C CA . GLN A 1 127 ? 5.678 -5.491 -9.710 1.00 96.50 127 GLN A CA 1
ATOM 951 C C . GLN A 1 127 ? 6.622 -5.252 -10.896 1.00 96.50 127 GLN A C 1
ATOM 953 O O . GLN A 1 127 ? 7.716 -5.807 -10.938 1.00 96.50 127 GLN A O 1
ATOM 958 N N . VAL A 1 128 ? 6.215 -4.403 -11.843 1.00 95.69 128 VAL A N 1
ATOM 959 C CA . VAL A 1 128 ? 7.037 -3.920 -12.956 1.00 95.69 128 VAL A CA 1
ATOM 960 C C . VAL A 1 128 ? 6.961 -2.399 -13.024 1.00 95.69 128 VAL A C 1
ATOM 962 O O . VAL A 1 128 ? 5.963 -1.797 -12.626 1.00 95.69 128 VAL A O 1
ATOM 965 N N . MET A 1 129 ? 8.017 -1.771 -13.532 1.00 95.56 129 MET A N 1
ATOM 966 C CA . MET A 1 129 ? 8.086 -0.329 -13.749 1.00 95.56 129 MET A CA 1
ATOM 967 C C . MET A 1 129 ? 8.852 -0.055 -15.036 1.00 95.56 129 MET A C 1
ATOM 969 O O . MET A 1 129 ? 9.721 -0.837 -15.383 1.00 95.56 129 MET A O 1
ATOM 973 N N . GLY A 1 130 ? 8.495 0.987 -15.787 1.00 96.81 130 GLY A N 1
ATOM 974 C CA . GLY A 1 130 ? 9.183 1.277 -17.045 1.00 96.81 130 GLY A CA 1
ATOM 975 C C . GLY A 1 130 ? 8.596 2.429 -17.850 1.00 96.81 130 GLY A C 1
ATOM 976 O O . GLY A 1 130 ? 7.605 3.043 -17.458 1.00 96.81 130 GLY A O 1
ATOM 977 N N . ALA A 1 131 ? 9.196 2.718 -19.002 1.00 97.69 131 ALA A N 1
ATOM 978 C CA . ALA A 1 131 ? 8.676 3.670 -19.985 1.00 97.69 131 ALA A CA 1
ATOM 979 C C . ALA A 1 131 ? 9.142 3.305 -21.414 1.00 97.69 131 ALA A C 1
ATOM 981 O O . ALA A 1 131 ? 10.096 2.545 -21.558 1.00 97.69 131 ALA A O 1
ATOM 982 N N . PRO A 1 132 ? 8.537 3.856 -22.486 1.00 97.94 132 PRO A N 1
ATOM 983 C CA . PRO A 1 132 ? 8.968 3.594 -23.867 1.00 97.94 132 PRO A CA 1
ATOM 984 C C . PRO A 1 132 ? 10.403 4.038 -24.192 1.00 97.94 132 PRO A C 1
ATOM 986 O O . PRO A 1 132 ? 10.960 3.637 -25.206 1.00 97.94 132 PRO A O 1
ATOM 989 N N . TRP A 1 133 ? 10.987 4.896 -23.353 1.00 96.62 133 TRP A N 1
ATOM 990 C CA . TRP A 1 133 ? 12.365 5.388 -23.469 1.00 96.62 133 TRP A CA 1
ATOM 991 C C . TRP A 1 133 ? 13.332 4.727 -22.475 1.00 96.62 133 TRP A C 1
ATOM 993 O O . TRP A 1 133 ? 14.483 5.152 -22.373 1.00 96.62 133 TRP A O 1
ATOM 1003 N N . ILE A 1 134 ? 12.863 3.746 -21.700 1.00 96.44 134 ILE A N 1
ATOM 1004 C CA . ILE A 1 134 ? 13.685 2.947 -20.788 1.00 96.44 134 ILE A CA 1
ATOM 1005 C C . ILE A 1 134 ? 14.051 1.637 -21.491 1.00 96.44 134 ILE A C 1
ATOM 1007 O O . ILE A 1 134 ? 13.233 1.053 -22.198 1.00 96.44 134 ILE A O 1
ATOM 1011 N N . ASP A 1 135 ? 15.292 1.205 -21.290 1.00 94.19 135 ASP A N 1
ATOM 1012 C CA . ASP A 1 135 ? 15.891 0.006 -21.874 1.00 94.19 135 ASP A CA 1
ATOM 1013 C C . ASP A 1 135 ? 16.697 -0.773 -20.814 1.00 94.19 135 ASP A C 1
ATOM 1015 O O . ASP A 1 135 ? 16.614 -0.480 -19.613 1.00 94.19 135 ASP A O 1
ATOM 1019 N N . GLU A 1 136 ? 17.496 -1.755 -21.240 1.00 92.00 136 GLU A N 1
ATOM 1020 C CA . GLU A 1 136 ? 18.221 -2.686 -20.368 1.00 92.00 136 GLU A CA 1
ATOM 1021 C C . GLU A 1 136 ? 19.130 -2.002 -19.335 1.00 92.00 136 GLU A C 1
ATOM 1023 O O . GLU A 1 136 ? 19.475 -2.586 -18.302 1.00 92.00 136 GLU A O 1
ATOM 1028 N N . ARG A 1 137 ? 19.523 -0.746 -19.586 1.00 94.19 137 ARG A N 1
ATOM 1029 C CA . ARG A 1 137 ? 20.421 0.011 -18.708 1.00 94.19 137 ARG A CA 1
ATOM 1030 C C . ARG A 1 137 ? 19.816 0.229 -17.328 1.00 94.19 137 ARG A C 1
ATOM 1032 O O . ARG A 1 137 ? 20.563 0.246 -16.354 1.00 94.19 137 ARG A O 1
ATOM 1039 N N . LEU A 1 138 ? 18.491 0.349 -17.212 1.00 92.50 138 LEU A N 1
ATOM 1040 C CA . LEU A 1 138 ? 17.847 0.483 -15.904 1.00 92.50 138 LEU A CA 1
ATOM 1041 C C . LEU A 1 138 ? 18.072 -0.766 -15.045 1.00 92.50 138 LEU A C 1
ATOM 1043 O O . LEU A 1 138 ? 18.528 -0.651 -13.907 1.00 92.50 138 LEU A O 1
ATOM 1047 N N . ALA A 1 139 ? 17.811 -1.951 -15.600 1.00 90.25 139 ALA A N 1
ATOM 1048 C CA . ALA A 1 139 ? 18.042 -3.214 -14.908 1.00 90.25 139 ALA A CA 1
ATOM 1049 C C . ALA A 1 139 ? 19.528 -3.394 -14.548 1.00 90.25 139 ALA A C 1
ATOM 1051 O O . ALA A 1 139 ? 19.847 -3.846 -13.448 1.00 90.25 139 ALA A O 1
ATOM 1052 N N . GLN A 1 140 ? 20.446 -2.975 -15.428 1.00 92.44 140 GLN A N 1
ATOM 1053 C CA . GLN A 1 140 ? 21.889 -3.006 -15.162 1.00 92.44 140 GLN A CA 1
ATOM 1054 C C . GLN A 1 140 ? 22.296 -2.089 -13.997 1.00 92.44 140 GLN A C 1
ATOM 1056 O O . GLN A 1 140 ? 23.040 -2.520 -13.115 1.00 92.44 140 GLN A O 1
ATOM 1061 N N . GLU A 1 141 ? 21.815 -0.843 -13.953 1.00 93.50 141 GLU A N 1
ATOM 1062 C CA . GLU A 1 141 ? 22.103 0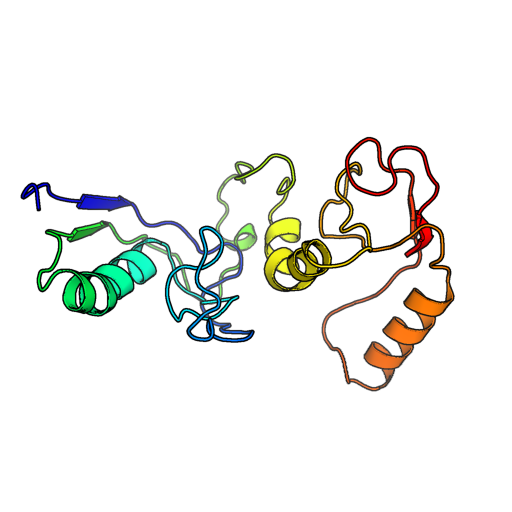.083 -12.847 1.00 93.50 141 GLU A CA 1
ATOM 1063 C C . GLU A 1 141 ? 21.469 -0.381 -11.529 1.00 93.50 141 GLU A C 1
ATOM 1065 O O . GLU A 1 141 ? 22.113 -0.348 -10.477 1.00 93.50 141 GLU A O 1
ATOM 1070 N N . ALA A 1 142 ? 20.241 -0.897 -11.579 1.00 92.44 142 ALA A N 1
ATOM 1071 C CA . ALA A 1 142 ? 19.579 -1.462 -10.411 1.00 92.44 142 ALA A CA 1
ATOM 1072 C C . ALA A 1 142 ? 20.346 -2.683 -9.868 1.00 92.44 142 ALA A C 1
ATOM 1074 O O . ALA A 1 142 ? 20.552 -2.808 -8.659 1.00 92.44 142 ALA A O 1
ATOM 1075 N N . GLN A 1 143 ? 20.878 -3.534 -10.751 1.00 91.94 143 GLN A N 1
ATOM 1076 C CA . GLN A 1 143 ? 21.723 -4.661 -10.363 1.00 91.94 143 GLN A CA 1
ATOM 1077 C C . GLN A 1 143 ? 23.038 -4.210 -9.712 1.00 91.94 143 GLN A C 1
ATOM 1079 O O . GLN A 1 143 ? 23.470 -4.825 -8.734 1.00 91.94 143 GLN A O 1
ATOM 1084 N N . LYS A 1 144 ? 23.664 -3.125 -10.190 1.00 94.38 144 LYS A N 1
ATOM 1085 C CA . LYS A 1 144 ? 24.848 -2.539 -9.534 1.00 94.38 144 LYS A CA 1
ATOM 1086 C C . LYS A 1 144 ? 24.523 -2.053 -8.122 1.00 94.38 144 LYS A C 1
ATOM 1088 O O . LYS A 1 144 ? 25.328 -2.260 -7.218 1.00 94.38 144 LYS A O 1
ATOM 1093 N N . ALA A 1 145 ? 23.349 -1.454 -7.914 1.00 93.69 145 ALA A N 1
ATOM 1094 C CA . ALA A 1 145 ? 22.893 -1.027 -6.590 1.00 93.69 145 ALA A CA 1
ATOM 1095 C C . ALA A 1 145 ? 22.658 -2.212 -5.632 1.00 93.69 145 ALA A C 1
ATOM 1097 O O . ALA A 1 145 ? 22.934 -2.102 -4.436 1.00 93.69 145 ALA A O 1
ATOM 1098 N N . VAL A 1 146 ? 22.207 -3.360 -6.150 1.00 94.44 146 VAL A N 1
ATOM 1099 C CA . VAL A 1 146 ? 22.116 -4.607 -5.371 1.00 94.44 146 VAL A CA 1
ATOM 1100 C C . VAL A 1 146 ? 23.507 -5.153 -5.040 1.00 94.44 146 VAL A C 1
ATOM 1102 O O . VAL A 1 146 ? 23.789 -5.479 -3.890 1.00 94.44 146 VAL A O 1
ATOM 1105 N N . GLN A 1 147 ? 24.409 -5.212 -6.025 1.00 94.25 147 GLN A N 1
ATOM 1106 C CA . GLN A 1 147 ? 25.775 -5.727 -5.849 1.00 94.25 147 GLN A CA 1
ATOM 1107 C C . GLN A 1 147 ? 26.613 -4.884 -4.882 1.00 94.25 147 GLN A C 1
ATOM 1109 O O . GLN A 1 147 ? 27.416 -5.432 -4.131 1.00 94.25 147 GLN A O 1
ATOM 1114 N N . SER A 1 148 ? 26.423 -3.563 -4.876 1.00 95.50 148 SER A N 1
ATOM 1115 C CA . SER A 1 148 ? 27.097 -2.658 -3.941 1.00 95.50 148 SER A CA 1
ATOM 1116 C C . SER A 1 148 ? 26.481 -2.661 -2.538 1.00 95.50 148 SER A C 1
ATOM 1118 O O . SER A 1 148 ? 27.044 -2.060 -1.625 1.00 95.50 148 SER A O 1
ATOM 1120 N N . GLY A 1 149 ? 25.337 -3.327 -2.347 1.00 93.81 149 GLY A N 1
ATOM 1121 C CA . GLY A 1 149 ? 24.619 -3.382 -1.074 1.00 93.81 149 GLY A CA 1
ATOM 1122 C C . GLY A 1 149 ? 23.826 -2.117 -0.738 1.00 93.81 149 GLY A C 1
ATO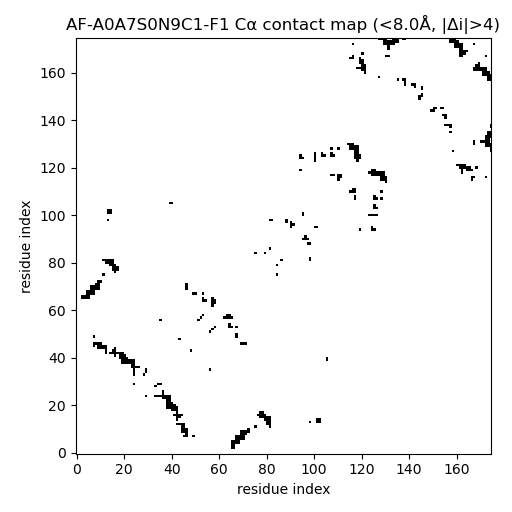M 1123 O O . GLY A 1 149 ? 23.280 -2.031 0.364 1.00 93.81 149 GLY A O 1
ATOM 1124 N N . VAL A 1 150 ? 23.729 -1.158 -1.669 1.00 93.25 150 VAL A N 1
ATOM 1125 C CA . VAL A 1 150 ? 22.861 0.026 -1.538 1.00 93.25 150 VAL A CA 1
ATOM 1126 C C . VAL A 1 150 ? 21.402 -0.403 -1.408 1.00 93.25 150 VAL A C 1
ATOM 1128 O O . VAL A 1 150 ? 20.670 0.138 -0.581 1.00 93.25 150 VAL A O 1
ATOM 1131 N N . VAL A 1 151 ? 20.997 -1.416 -2.177 1.00 89.81 151 VAL A N 1
ATOM 1132 C CA . VAL A 1 151 ? 19.680 -2.050 -2.077 1.00 89.81 151 VAL A CA 1
ATOM 1133 C C . VAL A 1 151 ? 19.868 -3.520 -1.712 1.00 89.81 151 VAL A C 1
ATOM 1135 O O . VAL A 1 151 ? 20.755 -4.192 -2.229 1.00 89.81 151 VAL A O 1
ATOM 1138 N N . ARG A 1 152 ? 19.054 -4.03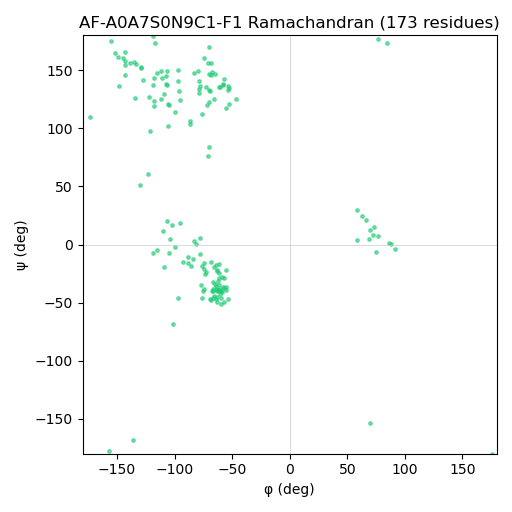4 -0.788 1.00 91.19 152 ARG A N 1
ATOM 1139 C CA . ARG A 1 152 ? 19.145 -5.413 -0.284 1.00 91.19 152 ARG A CA 1
ATOM 1140 C C . ARG A 1 152 ? 17.780 -6.088 -0.344 1.00 91.19 152 ARG A C 1
ATOM 1142 O O . ARG A 1 152 ? 16.762 -5.413 -0.261 1.00 91.19 152 ARG A O 1
ATOM 1149 N N . GLY A 1 153 ? 17.773 -7.415 -0.463 1.00 88.94 153 GLY A N 1
ATOM 1150 C CA . GLY A 1 153 ? 16.541 -8.214 -0.427 1.00 88.94 153 GLY A CA 1
ATOM 1151 C C . GLY A 1 153 ? 15.667 -8.120 -1.682 1.00 88.94 153 GLY A C 1
ATOM 1152 O O . GLY A 1 153 ? 14.512 -8.526 -1.636 1.00 88.94 153 GLY A O 1
ATOM 1153 N N . VAL A 1 154 ? 16.203 -7.604 -2.793 1.00 90.12 154 VAL A N 1
ATOM 1154 C CA . VAL A 1 154 ? 15.496 -7.480 -4.077 1.00 90.12 154 VAL A CA 1
ATOM 1155 C C . VAL A 1 154 ? 16.368 -7.979 -5.227 1.00 90.12 154 VAL A C 1
ATOM 1157 O O . VAL A 1 154 ? 17.597 -7.955 -5.140 1.00 90.12 154 VAL A O 1
ATOM 1160 N N . GLY A 1 155 ? 15.724 -8.401 -6.312 1.00 88.69 155 GLY A N 1
ATOM 1161 C CA . GLY A 1 155 ? 16.363 -8.689 -7.591 1.00 88.69 155 GLY A CA 1
ATOM 1162 C C . GLY A 1 155 ? 15.645 -7.937 -8.704 1.00 88.69 155 GLY A C 1
ATOM 1163 O O . GLY A 1 155 ? 14.420 -7.830 -8.683 1.00 88.69 155 GLY A O 1
ATOM 1164 N N . PHE A 1 156 ? 16.407 -7.423 -9.666 1.00 90.81 156 PHE A N 1
ATOM 1165 C CA . PHE A 1 156 ? 15.869 -6.737 -10.837 1.00 90.81 156 PHE A CA 1
ATOM 1166 C C . PHE A 1 156 ? 16.045 -7.626 -12.061 1.00 90.81 156 PHE A C 1
ATOM 1168 O O . PHE A 1 156 ? 17.083 -8.264 -12.237 1.00 90.81 156 PHE A O 1
ATOM 1175 N N . ARG A 1 157 ? 15.019 -7.678 -12.906 1.00 91.50 157 ARG A N 1
ATOM 1176 C CA . ARG A 1 157 ? 15.048 -8.408 -14.168 1.00 91.50 157 ARG A CA 1
ATOM 1177 C C . ARG A 1 157 ? 14.460 -7.514 -15.241 1.00 91.50 157 ARG A C 1
ATOM 1179 O O . ARG A 1 157 ? 13.326 -7.075 -15.086 1.00 91.50 157 ARG A O 1
ATOM 1186 N N . GLU A 1 158 ? 15.220 -7.327 -16.311 1.00 94.56 158 GLU A N 1
ATOM 1187 C CA . GLU A 1 158 ? 14.750 -6.645 -17.512 1.00 94.56 158 GLU A CA 1
ATOM 1188 C C . GLU A 1 158 ? 13.455 -7.287 -18.032 1.00 94.56 158 GLU A C 1
ATOM 1190 O O . GLU A 1 158 ? 13.318 -8.517 -18.088 1.00 94.56 158 GLU A O 1
ATOM 1195 N N . MET A 1 159 ? 12.499 -6.447 -18.412 1.00 94.00 159 MET A N 1
ATOM 1196 C CA . MET A 1 159 ? 11.229 -6.855 -18.980 1.00 94.00 159 MET A CA 1
ATOM 1197 C C . MET A 1 159 ? 10.710 -5.820 -19.977 1.00 94.00 159 MET A C 1
ATOM 1199 O O . MET A 1 159 ? 10.652 -4.626 -19.698 1.00 94.00 159 MET A O 1
ATOM 1203 N N . TYR A 1 160 ? 10.211 -6.313 -21.112 1.00 96.44 160 TYR A N 1
ATOM 1204 C CA . TYR A 1 160 ? 9.378 -5.525 -22.015 1.00 96.44 160 TYR A CA 1
ATOM 1205 C C . TYR A 1 160 ? 7.929 -5.971 -21.909 1.00 96.44 160 TYR A C 1
ATOM 1207 O O . TYR A 1 160 ? 7.632 -7.168 -21.869 1.00 96.44 160 TYR A O 1
ATOM 1215 N N . TYR A 1 161 ? 7.017 -5.009 -21.871 1.00 96.38 161 TYR A N 1
ATOM 1216 C CA . TYR A 1 161 ? 5.589 -5.275 -21.769 1.00 96.38 161 TYR A CA 1
ATOM 1217 C C . TYR A 1 161 ? 4.764 -4.253 -22.551 1.00 96.38 161 TYR A C 1
ATOM 1219 O O . TYR A 1 161 ? 5.231 -3.170 -22.893 1.00 96.38 161 TYR A O 1
ATOM 1227 N N . LEU A 1 162 ? 3.522 -4.631 -22.857 1.00 97.44 162 LEU A N 1
ATOM 1228 C CA . LEU A 1 162 ? 2.571 -3.836 -23.629 1.00 97.44 162 LEU A CA 1
ATOM 1229 C C . LEU A 1 162 ? 1.313 -3.607 -22.775 1.00 97.44 162 LEU A C 1
ATOM 1231 O O . LEU A 1 162 ? 0.474 -4.509 -22.695 1.00 97.44 162 LEU A O 1
ATOM 1235 N N . PRO A 1 163 ? 1.171 -2.453 -22.096 1.00 97.56 163 PRO A N 1
ATOM 1236 C CA . PRO A 1 163 ? 0.006 -2.179 -21.262 1.00 97.56 163 PRO A CA 1
ATOM 1237 C C . PRO A 1 163 ? -1.296 -2.190 -22.068 1.00 97.56 163 PRO A C 1
ATOM 1239 O O . PRO A 1 163 ? -1.397 -1.596 -23.145 1.00 97.56 163 PRO A O 1
ATOM 1242 N N . THR A 1 164 ? -2.325 -2.831 -21.518 1.00 97.75 164 THR A N 1
ATOM 1243 C CA . THR A 1 164 ? -3.673 -2.885 -22.110 1.00 97.75 164 THR A CA 1
ATOM 1244 C C . THR A 1 164 ? -4.546 -1.684 -21.736 1.00 97.75 164 THR A C 1
ATOM 1246 O O . THR A 1 164 ? -5.519 -1.401 -22.434 1.00 97.75 164 THR A O 1
ATOM 1249 N N . PHE A 1 165 ? -4.187 -0.946 -20.680 1.00 97.38 165 PHE A N 1
ATOM 1250 C CA . PHE A 1 165 ? -4.796 0.318 -20.250 1.00 97.38 165 PHE A CA 1
ATOM 1251 C C . PHE A 1 165 ? -3.783 1.144 -19.430 1.00 97.38 165 PHE A C 1
ATOM 1253 O O . PHE A 1 165 ? -2.717 0.637 -19.094 1.00 97.38 165 PHE A O 1
ATOM 1260 N N . ASN A 1 166 ? -4.148 2.377 -19.049 1.00 96.44 166 ASN A N 1
ATOM 1261 C CA . ASN A 1 166 ? -3.314 3.320 -18.279 1.00 96.44 166 ASN A CA 1
ATOM 1262 C C . ASN A 1 166 ? -2.111 3.869 -19.088 1.00 96.44 166 ASN A C 1
ATOM 1264 O O . ASN A 1 166 ? -2.208 4.021 -20.308 1.00 96.44 166 ASN A O 1
ATOM 1268 N N . LYS A 1 167 ? -1.018 4.263 -18.419 1.00 97.81 167 LYS A N 1
ATOM 1269 C CA . LYS A 1 167 ? 0.184 4.842 -19.029 1.00 97.81 167 LYS A CA 1
ATOM 1270 C C . LYS A 1 167 ? 0.712 3.934 -20.141 1.00 97.81 167 LYS A C 1
ATOM 1272 O O . LYS A 1 167 ? 0.854 2.730 -19.960 1.00 97.81 167 LYS A O 1
ATOM 1277 N N . PHE A 1 168 ? 1.018 4.542 -21.287 1.00 98.06 168 PHE A N 1
ATOM 1278 C CA . PHE A 1 168 ? 1.596 3.872 -22.459 1.00 98.06 168 PHE A CA 1
ATOM 1279 C C . PHE A 1 168 ? 0.760 2.719 -23.030 1.00 98.06 168 PHE A C 1
ATOM 1281 O O . PHE A 1 168 ? 1.312 1.796 -23.623 1.00 98.06 168 PHE A O 1
ATOM 1288 N N . GLN A 1 169 ? -0.570 2.778 -22.895 1.00 98.06 169 GLN A N 1
ATOM 1289 C CA . GLN A 1 169 ? -1.469 1.815 -23.531 1.00 98.06 169 GLN A CA 1
ATOM 1290 C C . GLN A 1 169 ? -1.100 1.593 -25.009 1.00 98.06 169 GLN A C 1
ATOM 1292 O O . GLN A 1 169 ? -1.024 2.543 -25.791 1.00 98.06 169 GLN A O 1
ATOM 1297 N N . GLY A 1 170 ? -0.881 0.330 -25.383 1.00 97.75 170 GLY A N 1
ATOM 1298 C CA . GLY A 1 170 ? -0.547 -0.064 -26.755 1.00 97.75 170 GLY A CA 1
ATOM 1299 C C . GLY A 1 170 ? 0.868 0.297 -27.227 1.00 97.75 170 GLY A C 1
ATOM 1300 O O . GLY A 1 170 ? 1.165 0.094 -28.401 1.00 97.75 170 GLY A O 1
ATOM 1301 N N . GLN A 1 171 ? 1.748 0.788 -26.348 1.00 97.94 171 GLN A N 1
ATOM 1302 C CA . GLN A 1 171 ? 3.164 1.034 -26.647 1.00 97.94 171 GLN A CA 1
ATOM 1303 C C . GLN A 1 171 ? 4.065 0.052 -25.892 1.00 97.94 171 GLN A C 1
ATOM 1305 O O . GLN A 1 171 ? 3.791 -0.290 -24.743 1.00 97.94 171 GLN A O 1
ATOM 1310 N N . THR A 1 172 ? 5.156 -0.384 -26.525 1.00 97.69 172 THR A N 1
ATOM 1311 C CA . THR A 1 172 ? 6.174 -1.197 -25.849 1.00 97.69 172 THR A CA 1
ATOM 1312 C C . THR A 1 172 ? 6.849 -0.372 -24.760 1.00 97.69 172 THR A C 1
ATOM 1314 O O . THR A 1 172 ? 7.376 0.707 -25.023 1.00 97.69 172 THR A O 1
ATOM 1317 N N . VAL A 1 173 ? 6.840 -0.901 -23.542 1.00 97.88 173 VAL A N 1
ATOM 1318 C CA . VAL A 1 173 ? 7.478 -0.326 -22.362 1.00 97.88 173 VAL A CA 1
ATOM 1319 C C . VAL A 1 173 ? 8.642 -1.224 -21.964 1.00 97.88 173 VAL A C 1
ATOM 1321 O O . VAL A 1 173 ? 8.426 -2.419 -21.773 1.00 97.88 173 VAL A O 1
ATOM 1324 N N . GLY A 1 174 ? 9.847 -0.660 -21.853 1.00 96.62 174 GLY A N 1
ATOM 1325 C CA . GLY A 1 174 ? 11.012 -1.331 -21.270 1.00 96.62 174 GLY A CA 1
ATOM 1326 C C . GLY A 1 174 ? 11.199 -0.939 -19.806 1.00 96.62 174 GLY A C 1
ATOM 1327 O O . GLY A 1 174 ? 10.802 0.162 -19.404 1.00 96.62 174 GLY A O 1
ATOM 1328 N N . GLY A 1 175 ? 11.767 -1.846 -19.010 1.00 91.19 175 GLY A N 1
ATOM 1329 C CA . GLY A 1 175 ? 11.925 -1.696 -17.563 1.00 91.19 175 GLY A CA 1
ATOM 1330 C C . GLY A 1 175 ? 12.745 -2.791 -16.905 1.00 91.19 175 GLY A C 1
ATOM 1331 O O . GLY A 1 175 ? 12.866 -3.877 -17.509 1.00 91.19 175 GLY A O 1
#

Solvent-accessible surface area (backbone atoms only — not comparable to full-atom values): 10187 Å² total; per-residue (Å²): 137,85,87,64,74,45,77,38,78,37,54,83,31,56,66,16,36,73,58,68,44,75,65,53,53,54,90,92,67,65,44,98,92,43,76,60,79,48,38,69,35,61,26,53,33,62,35,54,47,52,48,49,41,32,72,48,52,39,26,71,78,69,74,44,67,70,57,70,45,67,48,77,74,78,94,80,53,48,83,39,39,43,83,75,68,77,63,85,87,71,55,89,42,94,69,32,76,44,66,69,30,56,58,39,30,80,62,33,55,59,33,70,84,46,92,41,32,31,24,52,40,54,99,43,27,36,75,40,51,30,28,74,89,38,47,67,64,57,26,52,53,51,42,50,35,38,75,72,59,79,43,77,99,71,85,69,70,67,45,75,47,62,20,75,34,71,65,59,49,79,37,68,25,18,39

pLDDT: mean 95.54, std 2.83, range [75.06, 98.69]

Nearest PDB structures (foldseek):
  4k05-assembly1_A  TM=9.373E-01  e=2.919E-12  Bacteroides fragilis NCTC 9343
  4jja-assembly1_A  TM=8.775E-01  e=1.808E-09  Bacteroides fragilis NCTC 9343
  1nph-assembly1_A  TM=1.959E-01  e=3.589E+00  Mus musculus

Foldseek 3Di:
DPLDEAEAAKDAPQQFQPDFDAAFDDPPNADPVHHHRAGLRRSDIPLRVLVCCQPPVCCVPPVHGHNYHYDDDPPDDRPDHNVNVPDDDDQPDPLRRDSVLSNQCSPLVVCVVDLWQQQAQHPHRNNDIWALPDACVVLVVVVVCDVVVVDDDDHGDWDWDAGCDDRRHRGITID

Sequence (175 aa):
KLGIKVVVLDRPNPVGGEVVEGPVLKRGYESDLGCKPVAMRHGMTVGELAGLFNSEFIRQDAGVECNLTVVKMEGWERTMLYGETGLPWVAPSPNMPTPDTALVYSGMGLFEGTNCSEGRGTTFPFQVMGAPWIDERLAQEAQKAVQSGVVRGVGFREMYYLPTFNKFQGQTVGG

Secondary structure (DSSP, 8-state):
-----EEEE----TT-SS--EEEEPPTT--BTTB-SS-EEE----HHHHHHHIIIIIIHHHHSS---EEEE--SS--TT--GGGG------SSTT--SHHHHHHHHHHGGGGGSSSB-STTSSSTTT--BBTT--HHHHHHHHHHHHTTSS-S------EE--SSSTTTTS-EE-

Organism: NCBI:txid1411642

Mean predicted aligned error: 3.54 Å